Protein AF-A0A9D5UJA6-F1 (afdb_monomer_lite)

Sequence (102 aa):
MKSKAPVVIGVVFTIYVIFVAMTMMFYEPKLEDMDWEDRQSYNQQNLTHLNLGQNINDIRERFGAADFSEAKNSNGKPMHVLFYRTHKGKSDGKTTKDECTP

Foldseek 3Di:
DDDCVVVVVVVVVVVVVVVVVVCVVPDDDDLVNDDPVV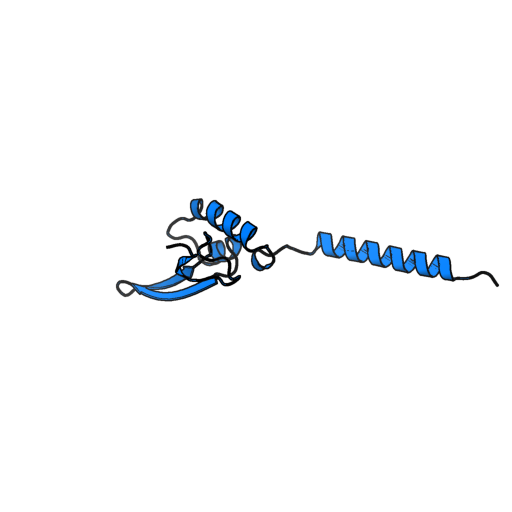LLCQCQVCVVVDDPPDDVVVVCVRNPAAPDWDFDQDPNDTDIDGWHFNADDDPPPDDDSVRTDD

Radius of gyration: 22.52 Å; chains: 1; bounding box: 59×28×63 Å

Secondary structure (DSSP, 8-state):
---SHHHHHHHHHHHHHHHHHHHHHH----GGGS-HHHHHHHHHHHGGG--TT--HHHHHHHH-S-SEEEEEEETTEEEEEEE-B-S-S-SSS---GGGB--

Structure (mmCIF, N/CA/C/O backbone):
data_AF-A0A9D5UJA6-F1
#
_entry.id   AF-A0A9D5UJA6-F1
#
loop_
_atom_site.group_PDB
_atom_site.id
_atom_site.type_symbol
_atom_site.label_atom_id
_atom_site.label_alt_id
_atom_site.label_comp_id
_atom_site.label_asym_id
_atom_site.label_entity_id
_atom_site.label_seq_id
_atom_site.pdbx_PDB_ins_code
_atom_site.Cartn_x
_atom_site.Cartn_y
_atom_site.Cartn_z
_atom_site.occupancy
_atom_site.B_iso_or_equiv
_atom_site.auth_seq_id
_atom_site.auth_comp_id
_atom_site.auth_asym_id
_atom_site.auth_atom_id
_atom_site.pdbx_PDB_model_num
ATOM 1 N N . MET A 1 1 ? 39.888 -4.041 -41.776 1.00 57.50 1 MET A N 1
ATOM 2 C CA . MET A 1 1 ? 38.948 -4.924 -41.043 1.00 57.50 1 MET A CA 1
ATOM 3 C C . MET A 1 1 ? 37.700 -4.113 -40.708 1.00 57.50 1 MET A C 1
ATOM 5 O O . MET A 1 1 ? 37.847 -3.064 -40.099 1.00 57.50 1 MET A O 1
ATOM 9 N N . LYS A 1 2 ? 36.497 -4.511 -41.154 1.00 72.75 2 LYS A N 1
ATOM 10 C CA . LYS A 1 2 ? 35.253 -3.799 -40.792 1.00 72.75 2 LYS A CA 1
ATOM 11 C C . LYS A 1 2 ? 34.905 -4.123 -39.333 1.00 72.75 2 LYS A C 1
ATOM 13 O O . LYS A 1 2 ? 34.818 -5.298 -38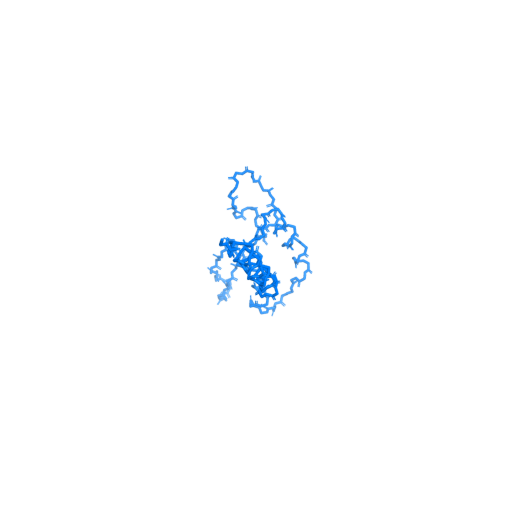.985 1.00 72.75 2 LYS A O 1
ATOM 18 N N . SER A 1 3 ? 34.757 -3.104 -38.485 1.00 77.94 3 SER A N 1
ATOM 19 C CA . SER A 1 3 ? 34.424 -3.297 -37.069 1.00 77.94 3 SER A CA 1
ATOM 20 C C . SER A 1 3 ? 33.002 -3.839 -36.923 1.00 77.94 3 SER A C 1
ATOM 22 O O . SER A 1 3 ? 32.065 -3.287 -37.494 1.00 77.94 3 SER A O 1
ATOM 24 N N . LYS A 1 4 ? 32.837 -4.913 -36.144 1.00 89.00 4 LYS A N 1
ATOM 25 C CA . LYS A 1 4 ? 31.523 -5.492 -35.811 1.00 89.00 4 LYS A CA 1
ATOM 26 C C . LYS A 1 4 ? 30.822 -4.745 -34.666 1.00 89.00 4 LYS A C 1
ATOM 28 O O . LYS A 1 4 ? 29.665 -5.031 -34.380 1.00 89.00 4 LYS A O 1
ATOM 33 N N . ALA A 1 5 ? 31.501 -3.784 -34.033 1.00 88.06 5 ALA A N 1
ATOM 34 C CA . ALA A 1 5 ? 30.999 -3.056 -32.868 1.00 88.06 5 ALA A CA 1
ATOM 35 C C . ALA A 1 5 ? 29.626 -2.379 -33.076 1.00 88.06 5 ALA A C 1
ATOM 37 O O . ALA A 1 5 ? 28.785 -2.528 -32.195 1.00 88.06 5 ALA A O 1
ATOM 38 N N . PRO A 1 6 ? 29.324 -1.722 -34.219 1.00 92.25 6 PRO A N 1
ATOM 39 C CA . PRO A 1 6 ? 28.022 -1.075 -34.411 1.00 92.25 6 PRO A CA 1
ATOM 40 C C . PRO A 1 6 ? 26.861 -2.075 -34.416 1.00 92.25 6 PRO A C 1
ATOM 42 O O . PRO A 1 6 ? 25.804 -1.809 -33.854 1.00 92.25 6 PRO A O 1
ATOM 45 N N . VAL A 1 7 ? 27.079 -3.252 -35.013 1.00 92.50 7 VAL A N 1
ATOM 46 C CA . VAL A 1 7 ? 26.078 -4.327 -35.068 1.00 92.50 7 VAL A CA 1
ATOM 47 C C . VAL A 1 7 ? 25.823 -4.879 -33.670 1.00 92.50 7 VAL A C 1
ATOM 49 O O . VAL A 1 7 ? 24.674 -5.049 -33.278 1.00 92.50 7 VAL A O 1
ATOM 52 N N . VAL A 1 8 ? 26.886 -5.108 -32.895 1.00 93.06 8 VAL A N 1
ATOM 53 C CA . VAL A 1 8 ? 26.770 -5.599 -31.515 1.00 93.06 8 VAL A CA 1
ATOM 54 C C . VAL A 1 8 ? 26.008 -4.600 -30.640 1.00 93.06 8 VAL A C 1
ATOM 56 O O . VAL A 1 8 ? 25.089 -5.000 -29.932 1.00 93.06 8 VAL A O 1
ATOM 59 N N . ILE A 1 9 ? 26.325 -3.305 -30.736 1.00 95.38 9 ILE A N 1
ATOM 60 C CA . ILE A 1 9 ? 25.623 -2.249 -29.990 1.00 95.38 9 ILE A CA 1
ATOM 61 C C . ILE A 1 9 ? 24.136 -2.211 -30.371 1.00 95.38 9 ILE A C 1
ATOM 63 O O . ILE A 1 9 ? 23.281 -2.179 -29.488 1.00 95.38 9 ILE A O 1
ATOM 67 N N . GLY A 1 10 ? 23.819 -2.279 -31.669 1.00 95.94 10 GLY A N 1
ATOM 68 C CA . GLY A 1 10 ? 22.433 -2.284 -32.146 1.00 95.94 10 GLY A CA 1
ATOM 69 C C . GLY A 1 10 ? 21.624 -3.481 -31.635 1.00 95.94 10 GLY A C 1
ATOM 70 O O . GLY A 1 10 ? 20.477 -3.318 -31.217 1.00 95.94 10 GLY A O 1
ATOM 71 N N . VAL A 1 11 ? 22.228 -4.673 -31.597 1.00 97.06 11 VAL A N 1
ATOM 72 C CA . VAL A 1 11 ? 21.583 -5.880 -31.055 1.00 97.06 11 VAL A CA 1
ATOM 73 C C . VAL A 1 11 ? 21.331 -5.744 -29.554 1.00 97.06 11 VAL A C 1
ATOM 75 O O . VAL A 1 11 ? 20.215 -6.000 -29.108 1.00 97.06 11 VAL A O 1
ATOM 78 N N . VAL A 1 12 ? 22.320 -5.292 -28.778 1.00 97.38 12 VAL A N 1
ATOM 79 C CA . VAL A 1 12 ? 22.166 -5.101 -27.323 1.00 97.38 12 VAL A CA 1
ATOM 80 C C . VAL A 1 12 ? 21.073 -4.079 -27.011 1.00 97.38 12 VAL A C 1
ATOM 82 O O . VAL A 1 12 ? 20.232 -4.329 -26.150 1.00 97.38 12 VAL A O 1
ATOM 85 N N . PHE A 1 13 ? 21.035 -2.964 -27.744 1.00 97.88 13 PHE A N 1
ATOM 86 C CA . PHE A 1 13 ? 19.987 -1.958 -27.583 1.00 97.88 13 PHE A CA 1
ATOM 87 C C . PHE A 1 13 ? 18.600 -2.530 -27.898 1.00 97.88 13 PHE A C 1
ATOM 89 O O . PHE A 1 13 ? 17.661 -2.331 -27.132 1.00 97.88 13 PHE A O 1
ATOM 96 N N . THR A 1 14 ? 18.480 -3.303 -28.981 1.00 97.69 14 THR A N 1
ATOM 97 C CA . THR A 1 14 ? 17.210 -3.941 -29.360 1.00 97.69 14 THR A CA 1
ATOM 98 C C . THR A 1 14 ? 16.732 -4.917 -28.282 1.00 97.69 14 THR A C 1
ATOM 100 O O . THR A 1 14 ? 15.562 -4.891 -27.908 1.00 97.69 14 THR A O 1
ATOM 103 N N . ILE A 1 15 ? 17.634 -5.736 -27.727 1.00 98.06 15 ILE A N 1
ATOM 104 C CA . ILE A 1 15 ? 17.318 -6.654 -26.622 1.00 98.06 15 ILE A CA 1
ATOM 105 C C . ILE A 1 15 ? 16.862 -5.877 -25.379 1.00 98.06 15 ILE A C 1
ATOM 107 O O . ILE A 1 15 ? 15.873 -6.260 -24.756 1.00 98.06 15 ILE A O 1
ATOM 111 N N . TYR A 1 16 ? 17.533 -4.773 -25.039 1.00 97.38 16 TYR A N 1
ATOM 112 C CA . TYR A 1 16 ? 17.150 -3.933 -23.903 1.00 97.38 16 TYR A CA 1
ATOM 113 C C . TYR A 1 16 ? 15.751 -3.324 -24.078 1.00 97.38 16 TYR A C 1
ATOM 115 O O . TYR A 1 16 ? 14.944 -3.380 -23.155 1.00 97.38 16 TYR A O 1
ATOM 123 N N . VAL A 1 17 ? 15.423 -2.813 -25.270 1.00 98.00 17 VAL A N 1
ATOM 124 C CA . VAL A 1 17 ? 14.085 -2.267 -25.557 1.00 98.00 17 VAL A CA 1
ATOM 125 C C . VAL A 1 17 ? 13.004 -3.345 -25.433 1.00 98.00 17 VAL A C 1
ATOM 127 O O . VAL A 1 17 ? 11.968 -3.092 -24.820 1.00 98.00 17 VAL A O 1
ATOM 130 N N . ILE A 1 18 ? 13.247 -4.555 -25.953 1.00 97.62 18 ILE A N 1
ATOM 131 C CA . ILE A 1 18 ? 12.315 -5.687 -25.807 1.00 97.62 18 ILE A CA 1
ATOM 132 C C . ILE A 1 18 ? 12.133 -6.050 -24.330 1.00 97.62 18 ILE A C 1
ATOM 134 O O . ILE A 1 18 ? 11.005 -6.270 -23.895 1.00 97.62 18 ILE A O 1
ATOM 138 N N . PHE A 1 19 ? 13.217 -6.083 -23.552 1.00 96.50 19 PHE A N 1
ATOM 139 C CA . PHE A 1 19 ? 13.156 -6.354 -22.118 1.00 96.50 19 PHE A CA 1
ATOM 140 C C . PHE A 1 19 ? 12.319 -5.306 -21.374 1.00 96.50 19 PHE A C 1
ATOM 142 O O . PHE A 1 19 ? 11.422 -5.675 -20.623 1.00 96.50 19 PHE A O 1
ATOM 149 N N . VAL A 1 20 ? 12.542 -4.012 -21.628 1.00 96.00 20 VAL A N 1
ATOM 150 C CA . VAL A 1 20 ? 11.759 -2.932 -21.005 1.00 96.00 20 VAL A CA 1
ATOM 151 C C . VAL A 1 20 ? 10.281 -3.033 -21.393 1.00 96.00 20 VAL A C 1
ATOM 153 O O . VAL A 1 20 ? 9.418 -2.990 -20.517 1.00 96.00 20 VAL A O 1
ATOM 156 N N . ALA A 1 21 ? 9.976 -3.246 -22.676 1.00 95.69 21 ALA A N 1
ATOM 157 C CA . ALA A 1 21 ? 8.599 -3.424 -23.140 1.00 95.69 21 ALA A CA 1
ATOM 158 C C . ALA A 1 21 ? 7.921 -4.628 -22.466 1.00 95.69 21 ALA A C 1
ATOM 160 O O . ALA A 1 21 ? 6.782 -4.526 -22.018 1.00 95.69 21 ALA A O 1
ATOM 161 N N . MET A 1 22 ? 8.646 -5.741 -22.324 1.00 95.44 22 MET A N 1
ATOM 162 C CA . MET A 1 22 ? 8.182 -6.918 -21.595 1.00 95.44 22 MET A CA 1
ATOM 163 C C . MET A 1 22 ? 7.904 -6.573 -20.126 1.00 95.44 22 MET A C 1
ATOM 165 O O . MET A 1 22 ? 6.811 -6.842 -19.641 1.00 95.44 22 MET A O 1
ATOM 169 N N . THR A 1 23 ? 8.824 -5.903 -19.426 1.00 92.69 23 THR A N 1
ATOM 170 C CA . THR A 1 23 ? 8.584 -5.507 -18.027 1.00 92.69 23 THR A CA 1
ATOM 171 C C . THR A 1 23 ? 7.375 -4.589 -17.877 1.00 92.69 23 THR A C 1
ATOM 173 O O . THR A 1 23 ? 6.587 -4.793 -16.967 1.00 92.69 23 THR A O 1
ATOM 176 N N . MET A 1 24 ? 7.163 -3.640 -18.793 1.00 89.31 24 MET A N 1
ATOM 177 C CA . MET A 1 24 ? 5.999 -2.750 -18.745 1.00 89.31 24 MET A CA 1
ATOM 178 C C . MET A 1 24 ? 4.678 -3.483 -19.010 1.00 89.31 24 MET A C 1
ATOM 180 O O . MET A 1 24 ? 3.651 -3.075 -18.482 1.00 89.31 24 MET A O 1
ATOM 184 N N . MET A 1 25 ? 4.689 -4.550 -19.816 1.00 90.56 25 MET A N 1
ATOM 185 C CA . MET A 1 25 ? 3.491 -5.354 -20.092 1.00 90.56 25 MET A CA 1
ATOM 186 C C . MET A 1 25 ? 3.159 -6.358 -18.981 1.00 90.56 25 MET A C 1
ATOM 188 O O . MET A 1 25 ? 1.991 -6.698 -18.822 1.00 90.56 25 MET A O 1
ATOM 192 N N . PHE A 1 26 ? 4.161 -6.851 -18.244 1.00 89.44 26 PHE A N 1
ATOM 193 C CA . PHE A 1 26 ? 3.987 -7.933 -17.262 1.00 89.44 26 PHE A CA 1
ATOM 194 C C . PHE A 1 26 ? 4.135 -7.504 -15.795 1.00 89.44 26 PHE A C 1
ATOM 196 O O . PHE A 1 26 ? 3.882 -8.316 -14.907 1.00 89.44 26 PHE A O 1
ATOM 203 N N . TYR A 1 27 ? 4.563 -6.273 -15.510 1.00 86.38 27 TYR A N 1
ATOM 204 C CA . TYR A 1 27 ? 4.675 -5.781 -14.139 1.00 86.38 27 TYR A CA 1
ATOM 205 C C . TYR A 1 27 ? 3.353 -5.161 -13.674 1.00 86.38 27 TYR A C 1
ATOM 207 O O . TYR A 1 27 ? 2.946 -4.105 -14.155 1.00 86.38 27 TYR A O 1
ATOM 215 N N . GLU A 1 28 ? 2.702 -5.810 -12.712 1.00 80.75 28 GLU A N 1
ATOM 216 C CA . GLU A 1 28 ? 1.555 -5.255 -11.995 1.00 80.75 28 GLU A CA 1
ATOM 217 C C . GLU A 1 28 ? 2.062 -4.460 -10.778 1.00 80.75 28 GLU A C 1
ATOM 219 O O . GLU A 1 28 ? 2.655 -5.059 -9.872 1.00 80.75 28 GLU A O 1
ATOM 224 N N . PRO A 1 29 ? 1.881 -3.124 -10.735 1.00 78.62 29 PRO A N 1
ATOM 225 C CA . PRO A 1 29 ? 2.316 -2.322 -9.598 1.00 78.62 29 PRO A CA 1
ATOM 226 C C . PRO A 1 29 ? 1.509 -2.704 -8.357 1.00 78.62 29 PRO A C 1
ATOM 228 O O . PRO A 1 29 ? 0.276 -2.706 -8.378 1.00 78.62 29 PRO A O 1
ATOM 231 N N . LYS A 1 30 ? 2.200 -3.018 -7.261 1.00 83.75 30 LYS A N 1
ATOM 232 C CA . LYS A 1 30 ? 1.550 -3.342 -5.988 1.00 83.75 30 LYS A CA 1
ATOM 233 C C . LYS A 1 30 ? 1.340 -2.075 -5.170 1.00 83.75 30 LYS A C 1
ATOM 235 O O . LYS A 1 30 ? 2.168 -1.172 -5.185 1.00 83.75 30 LYS A O 1
ATOM 240 N N . LEU A 1 31 ? 0.282 -2.056 -4.360 1.00 83.81 31 LEU A N 1
ATOM 241 C CA . LEU A 1 31 ? 0.029 -0.979 -3.389 1.00 83.81 31 LEU A CA 1
ATOM 242 C C . LEU A 1 31 ? 1.174 -0.816 -2.375 1.00 83.81 31 LEU A C 1
ATOM 244 O O . LEU A 1 31 ? 1.381 0.259 -1.825 1.00 83.81 31 LEU A O 1
ATOM 248 N N . GLU A 1 32 ? 1.921 -1.890 -2.124 1.00 80.81 32 GLU A N 1
ATOM 249 C CA . GLU A 1 32 ? 3.105 -1.897 -1.259 1.00 80.81 32 GLU A CA 1
ATOM 250 C C . GLU A 1 32 ? 4.294 -1.140 -1.863 1.00 80.81 32 GLU A C 1
ATOM 252 O O . GLU A 1 32 ? 5.133 -0.655 -1.109 1.00 80.81 32 GLU A O 1
ATOM 257 N N . ASP A 1 33 ? 4.336 -1.010 -3.192 1.00 85.38 33 ASP A N 1
ATOM 258 C CA . ASP A 1 33 ? 5.398 -0.313 -3.923 1.00 85.38 33 ASP A CA 1
ATOM 259 C C . ASP A 1 33 ? 5.090 1.190 -4.098 1.00 85.38 33 ASP A C 1
ATOM 261 O O . ASP A 1 33 ? 5.927 1.943 -4.598 1.00 85.38 33 ASP A O 1
ATOM 265 N N . MET A 1 34 ? 3.890 1.641 -3.706 1.00 87.69 34 MET A N 1
ATOM 266 C CA . MET A 1 34 ? 3.498 3.052 -3.760 1.00 87.69 34 MET A CA 1
ATOM 267 C C . MET A 1 34 ? 4.214 3.875 -2.688 1.00 87.69 34 MET A C 1
ATOM 269 O O . MET A 1 34 ? 4.451 3.397 -1.575 1.00 87.69 34 MET A O 1
ATOM 273 N N . ASP A 1 35 ? 4.479 5.149 -2.990 1.00 88.62 35 ASP A N 1
ATOM 274 C CA . ASP A 1 35 ? 4.920 6.091 -1.964 1.00 88.62 35 ASP A CA 1
ATOM 275 C C . ASP A 1 35 ? 3.864 6.207 -0.853 1.00 88.62 35 ASP A C 1
ATOM 277 O O . ASP A 1 35 ? 2.656 6.059 -1.078 1.00 88.62 35 ASP A O 1
ATOM 281 N N . TRP A 1 36 ? 4.325 6.449 0.373 1.00 85.69 36 TRP A N 1
ATOM 282 C CA . TRP A 1 36 ? 3.468 6.463 1.555 1.00 85.69 36 TRP A CA 1
ATOM 283 C C . TRP A 1 36 ? 2.349 7.513 1.453 1.00 85.69 36 TRP A C 1
ATOM 285 O O . TRP A 1 36 ? 1.256 7.272 1.975 1.00 85.69 36 TRP A O 1
ATOM 295 N N . GLU A 1 37 ? 2.592 8.648 0.788 1.00 88.19 37 GLU A N 1
ATOM 296 C CA . GLU A 1 37 ? 1.601 9.718 0.628 1.00 88.19 37 GLU A CA 1
ATOM 297 C C . GLU A 1 37 ? 0.484 9.302 -0.341 1.00 88.19 37 GLU A C 1
ATOM 299 O O . GLU A 1 37 ? -0.706 9.432 -0.026 1.00 88.19 37 GLU A O 1
ATOM 304 N N . ASP A 1 38 ? 0.859 8.696 -1.468 1.00 90.88 38 ASP A N 1
ATOM 305 C CA . ASP A 1 38 ? -0.088 8.178 -2.455 1.00 90.88 38 ASP A CA 1
ATOM 306 C C . ASP A 1 38 ? -0.911 7.022 -1.880 1.00 90.88 38 ASP A C 1
ATOM 308 O O . ASP A 1 38 ? -2.139 6.997 -2.014 1.00 90.88 38 ASP A O 1
ATOM 312 N N . ARG A 1 39 ? -0.260 6.084 -1.177 1.00 90.62 39 ARG A N 1
ATOM 313 C CA . ARG A 1 39 ? -0.932 4.952 -0.520 1.00 90.62 39 ARG A CA 1
ATOM 314 C C . ARG A 1 39 ? -1.935 5.432 0.530 1.00 90.62 39 ARG A C 1
ATOM 316 O O . ARG A 1 39 ? -3.038 4.894 0.625 1.00 90.62 39 ARG A O 1
ATOM 323 N N . GLN A 1 40 ? -1.584 6.460 1.300 1.00 90.94 40 GLN A N 1
ATOM 324 C CA . GLN A 1 40 ? -2.475 7.054 2.295 1.00 90.94 40 GLN A CA 1
ATOM 325 C C . GLN A 1 40 ? -3.729 7.654 1.645 1.00 90.94 40 GLN A C 1
ATOM 327 O O . GLN A 1 40 ? -4.846 7.363 2.081 1.00 90.94 40 GLN A O 1
ATOM 332 N N . SER A 1 41 ? -3.551 8.455 0.590 1.00 91.62 41 SER A N 1
ATOM 333 C CA . SER A 1 41 ? -4.659 9.042 -0.174 1.00 91.62 41 SER A CA 1
ATOM 334 C C . SER A 1 41 ? -5.548 7.957 -0.792 1.00 91.62 41 SER A C 1
ATOM 336 O O . SER A 1 41 ? -6.776 8.005 -0.677 1.00 91.62 41 SER A O 1
ATOM 338 N N . TYR A 1 42 ? -4.934 6.919 -1.368 1.00 93.06 42 TYR A N 1
ATOM 339 C CA . TYR A 1 42 ? -5.635 5.772 -1.937 1.00 93.06 42 TYR A CA 1
ATOM 340 C C . TYR A 1 42 ? -6.492 5.035 -0.894 1.00 93.06 42 TYR A C 1
ATOM 342 O O . TYR A 1 42 ? -7.675 4.769 -1.135 1.00 93.06 42 TYR A O 1
ATOM 350 N N . ASN A 1 43 ? -5.935 4.750 0.286 1.00 92.62 43 ASN A N 1
ATOM 351 C CA . ASN A 1 43 ? -6.664 4.108 1.383 1.00 92.62 43 ASN A CA 1
ATOM 352 C C . ASN A 1 43 ? -7.837 4.972 1.864 1.00 92.62 43 ASN A C 1
ATOM 354 O O . ASN A 1 43 ? -8.937 4.459 2.086 1.00 92.62 43 ASN A O 1
ATOM 358 N N . GLN A 1 44 ? -7.626 6.286 1.989 1.00 91.75 44 GLN A N 1
ATOM 359 C CA . GLN A 1 44 ? -8.657 7.231 2.417 1.00 91.75 44 GLN A CA 1
ATOM 360 C C . GLN A 1 44 ? -9.844 7.281 1.447 1.00 91.75 44 GLN A C 1
ATOM 362 O O . GLN A 1 44 ? -10.993 7.339 1.883 1.00 91.75 44 GLN A O 1
ATOM 367 N N . GLN A 1 45 ? -9.590 7.216 0.141 1.00 92.12 45 GLN A N 1
ATOM 368 C CA . GLN A 1 45 ? -10.652 7.170 -0.867 1.00 92.12 45 GLN A CA 1
ATOM 369 C C . GLN A 1 45 ? -11.410 5.834 -0.819 1.00 92.12 45 GLN A C 1
ATOM 371 O O . GLN A 1 45 ? -12.645 5.813 -0.795 1.00 92.12 45 GLN A O 1
ATOM 376 N N . ASN A 1 46 ? -10.682 4.716 -0.728 1.00 91.75 46 ASN A N 1
ATOM 377 C CA . ASN A 1 46 ? -11.271 3.375 -0.760 1.00 91.75 46 ASN A CA 1
ATOM 378 C C . ASN A 1 46 ? -12.063 2.999 0.497 1.00 91.75 46 ASN A C 1
ATOM 380 O O . ASN A 1 46 ? -12.941 2.139 0.422 1.00 91.75 46 ASN A O 1
ATOM 384 N N . LEU A 1 47 ? -11.808 3.655 1.631 1.00 89.94 47 LEU A N 1
ATOM 385 C CA . LEU A 1 47 ? -12.590 3.515 2.865 1.00 89.94 47 LEU A CA 1
ATOM 386 C C . LEU A 1 47 ? -14.099 3.658 2.633 1.00 89.94 47 LEU A C 1
ATOM 388 O O . LEU A 1 47 ? -14.887 2.933 3.235 1.00 89.94 47 LEU A O 1
ATOM 392 N N . THR A 1 48 ? -14.503 4.551 1.726 1.00 88.38 48 THR A N 1
ATOM 393 C CA . THR A 1 48 ? -15.918 4.796 1.397 1.00 88.38 48 THR A CA 1
ATOM 394 C C . THR A 1 48 ? -16.605 3.612 0.706 1.00 88.38 48 THR A C 1
ATOM 396 O O . THR A 1 48 ? -17.831 3.569 0.630 1.00 88.38 48 THR A O 1
ATOM 399 N N . HIS A 1 49 ? -15.835 2.636 0.221 1.00 89.56 49 HIS A N 1
ATOM 400 C CA . HIS A 1 49 ? -16.329 1.443 -0.469 1.00 89.56 49 HIS A CA 1
ATOM 401 C C . HIS A 1 49 ? -16.400 0.202 0.435 1.00 89.56 49 HIS A C 1
ATOM 403 O O . HIS A 1 49 ? -16.785 -0.880 -0.028 1.00 89.56 49 HIS A O 1
ATOM 409 N N . LEU A 1 50 ? -16.032 0.341 1.712 1.00 90.94 50 LEU A N 1
ATOM 410 C CA . LEU A 1 50 ? -16.124 -0.732 2.693 1.00 90.94 50 LEU A CA 1
ATOM 411 C C . LEU A 1 50 ? -17.573 -0.956 3.124 1.00 90.94 50 LEU A C 1
ATOM 413 O O . LEU A 1 50 ? -18.289 -0.026 3.486 1.00 90.94 50 LEU A O 1
ATOM 417 N N . ASN A 1 51 ? -17.981 -2.220 3.131 1.00 90.31 51 ASN A N 1
ATOM 418 C CA . ASN A 1 51 ? -19.293 -2.660 3.577 1.00 90.31 51 ASN A CA 1
ATOM 419 C C . ASN A 1 51 ? -19.151 -3.810 4.574 1.00 90.31 51 ASN A C 1
ATOM 421 O O . ASN A 1 51 ? -18.277 -4.672 4.458 1.00 90.31 51 ASN A O 1
ATOM 425 N N . LEU A 1 52 ? -20.050 -3.849 5.555 1.00 88.88 52 LEU A N 1
ATOM 426 C CA . LEU A 1 52 ? -20.093 -4.942 6.521 1.00 88.88 52 LEU A CA 1
ATOM 427 C C . LEU A 1 52 ? -20.405 -6.270 5.818 1.00 88.88 52 LEU A C 1
ATOM 429 O O . LEU A 1 52 ? -21.270 -6.340 4.949 1.00 88.88 52 LEU A O 1
ATOM 433 N N . GLY A 1 53 ? -19.711 -7.333 6.230 1.00 89.00 53 GLY A N 1
ATOM 434 C CA . GLY A 1 53 ? -19.892 -8.677 5.676 1.00 89.00 53 GLY A CA 1
ATOM 435 C C . GLY A 1 53 ? -19.117 -8.961 4.385 1.00 89.00 53 GLY A C 1
ATOM 436 O O . GLY A 1 53 ? -19.251 -10.060 3.853 1.00 89.00 53 GLY A O 1
ATOM 437 N N . GLN A 1 54 ? -18.297 -8.022 3.895 1.00 90.88 54 GLN A N 1
ATOM 438 C CA . GLN A 1 54 ? -17.372 -8.278 2.786 1.00 90.88 54 GLN A CA 1
ATOM 439 C C . GLN A 1 54 ? -16.367 -9.385 3.123 1.00 90.88 54 GLN A C 1
ATOM 441 O O . GLN A 1 54 ? -15.971 -9.570 4.279 1.00 90.88 54 GLN A O 1
ATOM 446 N N . ASN A 1 55 ? -15.934 -10.117 2.094 1.00 91.62 55 ASN A N 1
ATOM 447 C CA . ASN A 1 55 ? -14.886 -11.109 2.255 1.00 91.62 55 ASN A CA 1
ATOM 448 C C . ASN A 1 55 ? -13.555 -10.400 2.539 1.00 91.62 55 ASN A C 1
ATOM 450 O O . ASN A 1 55 ? -13.183 -9.445 1.861 1.00 91.62 55 ASN A O 1
ATOM 454 N N . ILE A 1 56 ? -12.812 -10.887 3.532 1.00 89.69 56 ILE A N 1
ATOM 455 C CA . ILE A 1 56 ? -11.510 -10.325 3.902 1.00 89.69 56 ILE A CA 1
ATOM 456 C C . ILE A 1 56 ? -10.488 -10.381 2.754 1.00 89.69 56 ILE A C 1
ATOM 458 O O . ILE A 1 56 ? -9.569 -9.568 2.719 1.00 89.69 56 ILE A O 1
ATOM 462 N N . ASN A 1 57 ? -10.634 -11.318 1.815 1.00 91.62 57 ASN A N 1
ATOM 463 C CA 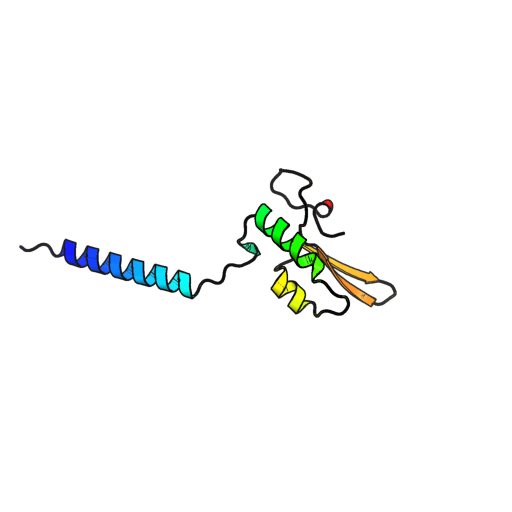. ASN A 1 57 ? -9.762 -11.406 0.646 1.00 91.62 57 ASN A CA 1
ATOM 464 C C . ASN A 1 57 ? -9.996 -10.236 -0.314 1.00 91.62 57 ASN A C 1
ATOM 466 O O . ASN A 1 57 ? -9.019 -9.635 -0.745 1.00 91.62 57 ASN A O 1
ATOM 470 N N . ASP A 1 58 ? -11.250 -9.835 -0.536 1.00 92.00 58 ASP A N 1
ATOM 471 C CA . ASP A 1 58 ? -11.590 -8.667 -1.362 1.00 92.00 58 ASP A CA 1
ATOM 472 C C . ASP A 1 58 ? -11.016 -7.379 -0.749 1.00 92.00 58 ASP A C 1
ATOM 474 O O . ASP A 1 58 ? -10.565 -6.476 -1.454 1.00 92.00 58 ASP A O 1
ATOM 478 N N . ILE A 1 59 ? -10.990 -7.301 0.589 1.00 91.81 59 ILE A N 1
ATOM 479 C CA . ILE A 1 59 ? -10.353 -6.190 1.308 1.00 91.81 59 ILE A CA 1
ATOM 480 C C . ILE A 1 59 ? -8.841 -6.191 1.076 1.00 91.81 59 ILE A C 1
ATOM 482 O O . ILE A 1 59 ? -8.270 -5.145 0.782 1.00 91.81 59 ILE A O 1
ATOM 486 N N . ARG A 1 60 ? -8.183 -7.350 1.175 1.00 90.81 60 ARG A N 1
ATOM 487 C CA . ARG A 1 60 ? -6.733 -7.466 0.947 1.00 90.81 60 ARG A CA 1
ATOM 488 C C . ARG A 1 60 ? -6.337 -7.201 -0.498 1.00 90.81 60 ARG A C 1
ATOM 490 O O . ARG A 1 60 ? -5.276 -6.638 -0.726 1.00 90.81 60 ARG A O 1
ATOM 497 N N . GLU A 1 61 ? -7.170 -7.579 -1.457 1.00 90.38 61 GLU A N 1
ATOM 498 C CA . GLU A 1 61 ? -6.939 -7.273 -2.867 1.00 90.38 61 GLU A CA 1
ATOM 499 C C . GLU A 1 61 ? -7.056 -5.766 -3.127 1.00 90.38 61 GLU A C 1
ATOM 501 O O . GLU A 1 61 ? -6.224 -5.189 -3.821 1.00 90.38 61 GLU A O 1
ATOM 506 N N . ARG A 1 62 ? -8.037 -5.104 -2.498 1.00 91.19 62 ARG A N 1
ATOM 507 C CA . ARG A 1 62 ? -8.248 -3.660 -2.649 1.00 91.19 62 ARG A CA 1
ATOM 508 C C . ARG A 1 62 ? -7.230 -2.805 -1.904 1.00 91.19 62 ARG A C 1
ATOM 510 O O . ARG A 1 62 ? -6.842 -1.779 -2.433 1.00 91.19 62 ARG A O 1
ATOM 517 N N . PHE A 1 63 ? -6.857 -3.159 -0.678 1.00 91.25 63 PHE A N 1
ATOM 518 C CA . PHE A 1 63 ? -6.016 -2.316 0.187 1.00 91.25 63 PHE A CA 1
ATOM 519 C C . PHE A 1 63 ? -4.576 -2.832 0.336 1.00 91.25 63 PHE A C 1
ATOM 521 O O . PHE A 1 63 ? -3.738 -2.162 0.936 1.00 91.25 63 PHE A O 1
ATOM 528 N N . GLY A 1 64 ? -4.270 -4.017 -0.195 1.00 90.44 64 GLY A N 1
ATOM 529 C CA . GLY A 1 64 ? -2.974 -4.668 -0.028 1.00 90.44 64 GLY A CA 1
ATOM 530 C C . GLY A 1 64 ? -2.759 -5.205 1.390 1.00 90.44 64 GLY A C 1
ATOM 531 O O . GLY A 1 64 ? -3.703 -5.416 2.169 1.00 90.44 64 GLY A O 1
ATOM 532 N N . ALA A 1 65 ? -1.489 -5.437 1.735 1.00 89.75 65 ALA A N 1
ATOM 533 C CA . ALA A 1 65 ? -1.108 -5.820 3.087 1.00 89.75 65 ALA A CA 1
ATOM 534 C C . ALA A 1 65 ? -1.362 -4.681 4.085 1.00 89.75 65 ALA A C 1
ATOM 536 O O . ALA A 1 65 ? -0.937 -3.539 3.892 1.00 89.75 65 ALA A O 1
ATOM 537 N N . ALA A 1 66 ? -2.039 -5.025 5.179 1.00 91.88 66 ALA A N 1
ATOM 538 C CA . ALA A 1 66 ? -2.295 -4.110 6.280 1.00 91.88 66 ALA A CA 1
ATOM 539 C C . ALA A 1 66 ? -0.991 -3.711 6.984 1.00 91.88 66 ALA A C 1
ATOM 541 O O . ALA A 1 66 ? -0.089 -4.534 7.145 1.00 91.88 66 ALA A O 1
ATOM 542 N N . ASP A 1 67 ? -0.923 -2.463 7.444 1.00 91.31 67 ASP A N 1
ATOM 543 C CA . ASP A 1 67 ? 0.213 -1.937 8.207 1.00 91.31 67 ASP A CA 1
ATOM 544 C C . ASP A 1 67 ? 0.307 -2.611 9.588 1.00 91.31 67 ASP A C 1
ATOM 546 O O . ASP A 1 67 ? 1.395 -2.912 10.079 1.00 91.31 67 ASP A O 1
ATOM 550 N N . PHE A 1 68 ? -0.850 -2.913 10.192 1.00 93.00 68 PHE A N 1
ATOM 551 C CA . PHE A 1 68 ? -0.952 -3.732 11.400 1.00 93.00 68 PHE A CA 1
ATOM 552 C C . PHE A 1 68 ? -2.150 -4.677 11.332 1.00 93.00 68 PHE A C 1
ATOM 554 O O . PHE A 1 68 ? -3.124 -4.442 10.616 1.00 93.00 68 PHE A O 1
ATOM 561 N N . SER A 1 69 ? -2.113 -5.728 12.147 1.00 93.12 69 SER A N 1
ATOM 562 C CA . SER A 1 69 ? -3.230 -6.655 12.287 1.00 93.12 69 SER A CA 1
ATOM 563 C C . SER A 1 69 ? -3.364 -7.190 13.707 1.00 93.12 69 SER A C 1
ATOM 565 O O . SER A 1 69 ? -2.358 -7.430 14.377 1.00 93.12 69 SER A O 1
ATOM 567 N N . GLU A 1 70 ? -4.594 -7.434 14.147 1.00 92.06 70 GLU A N 1
ATOM 568 C CA . GLU A 1 70 ? -4.893 -8.004 15.461 1.00 92.06 70 GLU A CA 1
ATOM 569 C C . GLU A 1 70 ? -5.920 -9.130 15.366 1.00 92.06 70 GLU A C 1
ATOM 571 O O . GLU A 1 70 ? -6.930 -9.022 14.673 1.00 92.06 70 GLU A O 1
ATOM 576 N N . ALA A 1 71 ? -5.700 -10.196 16.132 1.00 92.31 71 ALA A N 1
ATOM 577 C CA . ALA A 1 71 ? -6.726 -11.188 16.412 1.00 92.31 71 ALA A CA 1
ATOM 578 C C . ALA A 1 71 ? -7.444 -10.791 17.706 1.00 92.31 71 ALA A C 1
ATOM 580 O O . ALA A 1 71 ? -6.836 -10.742 18.776 1.00 92.31 71 ALA A O 1
ATOM 581 N N . LYS A 1 72 ? -8.741 -10.509 17.615 1.00 89.50 72 LYS A N 1
ATOM 582 C CA . LYS A 1 72 ? -9.579 -10.105 18.745 1.00 89.50 72 LYS A CA 1
ATOM 583 C C . LYS A 1 72 ? -10.728 -11.087 18.912 1.00 89.50 72 LYS A C 1
ATOM 585 O O . LYS A 1 72 ? -11.203 -11.675 17.948 1.00 89.50 72 LYS A O 1
ATOM 590 N N . ASN A 1 73 ? -11.193 -11.264 20.141 1.00 88.69 73 ASN A N 1
ATOM 591 C CA . ASN A 1 73 ? -12.431 -11.978 20.419 1.00 88.69 73 ASN A CA 1
ATOM 592 C C . ASN A 1 73 ? -13.440 -10.970 20.975 1.00 88.69 73 ASN A C 1
ATOM 594 O O . ASN A 1 73 ? -13.190 -10.358 22.012 1.00 88.69 73 ASN A O 1
ATOM 598 N N . SER A 1 74 ? -14.534 -10.743 20.252 1.00 84.69 74 SER A N 1
ATOM 599 C CA . SER A 1 74 ? -15.586 -9.804 20.648 1.00 84.69 74 SER A CA 1
ATOM 600 C C . SER A 1 74 ? -16.887 -10.569 20.822 1.00 84.69 74 SER A C 1
ATOM 602 O O . SER A 1 74 ? -17.367 -11.200 19.881 1.00 84.69 74 SER A O 1
ATOM 604 N N . ASN A 1 75 ? -17.450 -10.550 22.032 1.00 86.31 75 ASN A N 1
ATOM 605 C CA . ASN A 1 75 ? -18.687 -11.262 22.375 1.00 86.31 75 ASN A CA 1
ATOM 606 C C . ASN A 1 75 ? -18.673 -12.750 21.960 1.00 86.31 75 ASN A C 1
ATOM 608 O O . ASN A 1 75 ? -19.657 -13.268 21.434 1.00 86.31 75 ASN A O 1
ATOM 612 N N . GLY A 1 76 ? -17.534 -13.427 22.148 1.00 87.69 76 GLY A N 1
ATOM 613 C CA . GLY A 1 76 ? -17.357 -14.842 21.803 1.00 87.69 76 GLY A CA 1
ATOM 614 C C . GLY A 1 76 ? -17.117 -15.120 20.316 1.00 87.69 76 GLY A C 1
ATOM 615 O O . GLY A 1 76 ? -16.976 -16.283 19.939 1.00 87.69 76 GLY A O 1
ATOM 616 N N . LYS A 1 77 ? -17.050 -14.088 19.466 1.00 86.81 77 LYS A N 1
ATOM 617 C CA . LYS A 1 77 ? -16.725 -14.219 18.044 1.00 86.81 77 LYS A CA 1
ATOM 618 C C . LYS A 1 77 ? -15.261 -13.840 17.798 1.00 86.81 77 LYS A C 1
ATOM 620 O O . LYS A 1 77 ? -14.891 -12.686 18.041 1.00 86.81 77 LYS A O 1
ATOM 625 N N . PRO A 1 78 ? -14.421 -14.768 17.302 1.00 87.50 78 PRO A N 1
ATOM 626 C CA . PRO A 1 78 ? -13.083 -14.421 16.852 1.00 87.50 78 PRO A CA 1
ATOM 627 C C . PRO A 1 78 ? -13.174 -13.544 15.599 1.00 87.50 78 PRO A C 1
ATOM 629 O O . PRO A 1 78 ? -13.932 -13.832 14.673 1.00 87.50 78 PRO A O 1
ATOM 632 N N . MET A 1 79 ? -12.399 -12.468 15.576 1.00 89.25 79 MET A N 1
ATOM 633 C CA . MET A 1 79 ? -12.325 -11.502 14.487 1.00 89.25 79 MET A CA 1
ATOM 634 C C . MET A 1 79 ? -10.869 -11.114 14.240 1.00 89.25 79 MET A C 1
ATOM 636 O O . MET A 1 79 ? -10.071 -11.001 15.169 1.00 89.25 79 MET A O 1
ATOM 640 N N . HIS A 1 80 ? -10.534 -10.905 12.972 1.00 89.81 80 HIS A N 1
ATOM 641 C CA . HIS A 1 80 ? -9.238 -10.395 12.551 1.00 89.81 80 HIS A CA 1
ATOM 642 C C . HIS A 1 80 ? -9.428 -8.934 12.141 1.00 89.81 80 HIS A C 1
ATOM 644 O O . HIS A 1 80 ? -10.171 -8.650 11.205 1.00 89.81 80 HIS A O 1
ATOM 650 N N . VAL A 1 81 ? -8.795 -8.019 12.868 1.00 91.56 81 VAL A N 1
ATOM 651 C CA . VAL A 1 81 ? -8.833 -6.577 12.610 1.00 91.56 81 VAL A CA 1
ATOM 652 C C . VAL A 1 81 ? -7.602 -6.195 11.804 1.00 91.56 81 VAL A C 1
ATOM 654 O O . VAL A 1 81 ? -6.486 -6.544 12.188 1.00 91.56 81 VAL A O 1
ATOM 657 N N . LEU A 1 82 ? -7.811 -5.507 10.688 1.00 92.44 82 LEU A N 1
ATOM 658 C CA . LEU A 1 82 ? -6.757 -5.008 9.809 1.00 92.44 82 LEU A CA 1
ATOM 659 C C . LEU A 1 82 ? -6.706 -3.486 9.931 1.00 92.44 82 LEU A C 1
ATOM 661 O O . LEU A 1 82 ? -7.750 -2.839 9.895 1.00 92.44 82 LEU A O 1
ATOM 665 N N . PHE A 1 83 ? -5.506 -2.933 10.068 1.00 93.00 83 PHE A N 1
ATOM 666 C CA . PHE A 1 83 ? -5.280 -1.498 10.203 1.00 93.00 83 PHE A CA 1
ATOM 667 C C . PHE A 1 83 ? -4.495 -0.998 8.996 1.00 93.00 83 PHE A C 1
ATOM 669 O O . PHE A 1 83 ? -3.404 -1.498 8.712 1.00 93.00 83 PHE A O 1
ATOM 676 N N . TYR A 1 84 ? -5.048 -0.002 8.311 1.00 92.38 84 TYR A N 1
ATOM 677 C CA . TYR A 1 84 ? -4.436 0.623 7.141 1.00 92.38 84 TYR A CA 1
ATOM 678 C C . TYR A 1 84 ? -4.123 2.088 7.435 1.00 92.38 84 TYR A C 1
ATOM 680 O O . TYR A 1 84 ? -4.959 2.790 8.016 1.00 92.38 84 TYR A O 1
ATOM 688 N N . ARG A 1 85 ? -2.944 2.569 7.025 1.00 91.38 85 ARG A N 1
ATOM 689 C CA . ARG A 1 85 ? -2.571 3.989 7.145 1.00 91.38 85 ARG A CA 1
ATOM 690 C C . ARG A 1 85 ? -3.533 4.867 6.343 1.00 91.38 85 ARG A C 1
ATOM 692 O O . ARG A 1 85 ? -3.761 4.606 5.162 1.00 91.38 85 ARG A O 1
ATOM 699 N N . THR A 1 86 ? -4.068 5.914 6.967 1.00 91.00 86 THR A N 1
ATOM 700 C CA . THR A 1 86 ? -5.053 6.822 6.331 1.00 91.00 86 THR A CA 1
ATOM 701 C C . THR A 1 86 ? -4.791 8.293 6.569 1.00 91.00 86 THR A C 1
ATOM 703 O O . THR A 1 86 ? -5.383 9.138 5.901 1.00 91.00 86 THR A O 1
ATOM 706 N N . HIS A 1 87 ? -3.889 8.618 7.485 1.00 89.25 87 HIS A N 1
ATOM 707 C CA . HIS A 1 87 ? -3.507 9.989 7.755 1.00 89.25 87 HIS A CA 1
ATOM 708 C C . HIS A 1 87 ? -2.070 10.055 8.270 1.00 89.25 87 HIS A C 1
ATOM 710 O O . HIS A 1 87 ? -1.458 9.047 8.623 1.00 89.25 87 HIS A O 1
ATOM 716 N N . LYS A 1 88 ? -1.520 11.269 8.276 1.00 85.31 88 LYS A N 1
ATOM 717 C CA . LYS A 1 88 ? -0.172 11.548 8.757 1.00 85.31 88 LYS A CA 1
ATOM 718 C C . LYS A 1 88 ? -0.254 12.130 10.161 1.00 85.31 88 LYS A C 1
ATOM 720 O O . LYS A 1 88 ? -0.821 13.203 10.343 1.00 85.31 88 LYS A O 1
ATOM 725 N N . GLY A 1 89 ? 0.333 11.440 11.128 1.00 80.38 89 GLY A N 1
ATOM 726 C CA . GLY A 1 89 ? 0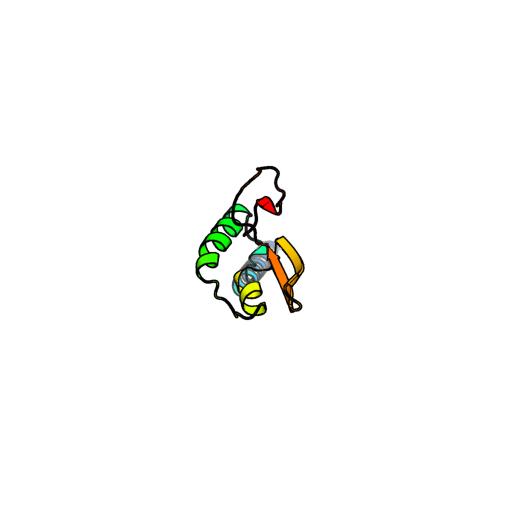.543 11.927 12.486 1.00 80.38 89 GLY A CA 1
ATOM 727 C C . GLY A 1 89 ? 1.940 12.522 12.643 1.00 80.38 89 GLY A C 1
ATOM 728 O O . GLY A 1 89 ? 2.083 13.667 13.078 1.00 80.38 89 GLY A O 1
ATOM 729 N N . LYS A 1 90 ? 2.981 11.778 12.247 1.00 77.69 90 LYS A N 1
ATOM 730 C CA . LYS A 1 90 ? 4.389 12.199 12.358 1.00 77.69 90 LYS A CA 1
ATOM 731 C C . LYS A 1 90 ? 5.115 12.088 11.020 1.00 77.69 90 LYS A C 1
ATOM 733 O O . LYS A 1 90 ? 4.755 11.320 10.138 1.00 77.69 90 LYS A O 1
ATOM 738 N N . SER A 1 91 ? 6.147 12.912 10.847 1.00 73.56 91 SER A N 1
ATOM 739 C CA . SER A 1 91 ? 6.991 12.919 9.644 1.00 73.56 91 SER A CA 1
ATOM 740 C C . SER A 1 91 ? 8.350 12.272 9.918 1.00 73.56 91 SER A C 1
ATOM 742 O O . SER A 1 91 ? 9.384 12.845 9.589 1.00 73.56 91 SER A O 1
ATOM 744 N N . ASP A 1 92 ? 8.348 11.111 10.572 1.00 76.12 92 ASP A N 1
ATOM 745 C CA . ASP A 1 92 ? 9.549 10.360 10.967 1.00 76.12 92 ASP A CA 1
ATOM 746 C C . ASP A 1 92 ? 9.781 9.095 10.115 1.00 76.12 92 ASP A C 1
ATOM 748 O O . ASP A 1 92 ? 10.691 8.313 10.393 1.00 76.12 92 ASP A O 1
ATOM 752 N N . GLY A 1 93 ? 8.973 8.908 9.066 1.00 70.69 93 GLY A N 1
ATOM 753 C CA . GLY A 1 93 ? 9.077 7.784 8.134 1.00 70.69 93 GLY A CA 1
ATOM 754 C C . GLY A 1 93 ? 8.619 6.446 8.716 1.00 70.69 93 GLY A C 1
ATOM 755 O O . GLY A 1 93 ? 8.858 5.410 8.099 1.00 70.69 93 GLY A O 1
ATOM 756 N N . LYS A 1 94 ? 7.980 6.440 9.891 1.00 83.06 94 LYS A N 1
ATOM 757 C CA . LYS A 1 94 ? 7.397 5.240 10.497 1.00 83.06 94 LYS A CA 1
ATOM 758 C C . LYS A 1 94 ? 5.879 5.364 10.510 1.00 83.06 94 LYS A C 1
ATOM 760 O O . LYS A 1 94 ? 5.347 6.453 10.680 1.00 83.06 94 LYS A O 1
ATOM 765 N N . THR A 1 95 ? 5.187 4.244 10.321 1.00 83.81 95 THR A N 1
ATOM 766 C CA . THR A 1 95 ? 3.735 4.178 10.520 1.00 83.81 95 THR A CA 1
ATOM 767 C C . THR A 1 95 ? 3.459 3.757 11.955 1.00 83.81 95 THR A C 1
ATOM 769 O O . THR A 1 95 ? 4.049 2.787 12.439 1.00 83.81 95 THR A O 1
ATOM 772 N N . THR A 1 96 ? 2.563 4.461 12.638 1.00 88.50 96 THR A N 1
ATOM 773 C CA . THR A 1 96 ? 2.067 4.073 13.966 1.00 88.50 96 THR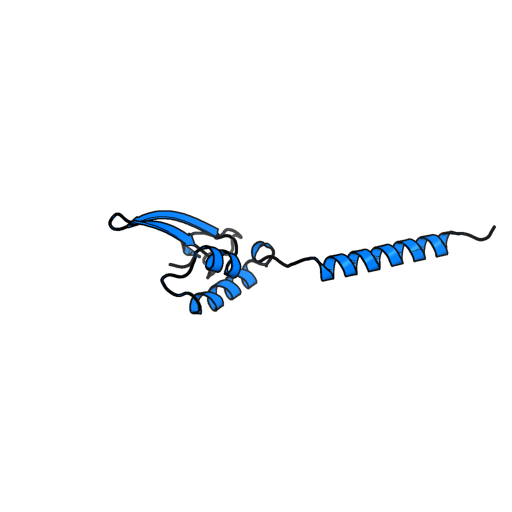 A CA 1
ATOM 774 C C . THR A 1 96 ? 0.567 3.766 13.931 1.00 88.50 96 THR A C 1
ATOM 776 O O . THR A 1 96 ? -0.140 4.124 12.991 1.00 88.50 96 THR A O 1
ATOM 779 N N . LYS A 1 97 ? 0.053 3.035 14.931 1.00 87.31 97 LYS A N 1
ATOM 780 C CA . LYS A 1 97 ? -1.368 2.630 14.956 1.00 87.31 97 LYS A CA 1
ATOM 781 C C . LYS A 1 97 ? -2.326 3.815 15.021 1.00 87.31 97 LYS A C 1
ATOM 783 O O . LYS A 1 97 ? -3.420 3.731 14.481 1.00 87.31 97 LYS A O 1
ATOM 788 N N . ASP A 1 98 ? -1.915 4.900 15.665 1.00 87.19 98 ASP A N 1
ATOM 789 C CA . ASP A 1 98 ? -2.669 6.149 15.720 1.00 87.19 98 ASP A CA 1
ATOM 790 C C . ASP A 1 98 ? -2.800 6.828 14.353 1.00 87.19 98 ASP A C 1
ATOM 792 O O . ASP A 1 98 ? -3.722 7.608 14.198 1.00 87.19 98 ASP A O 1
ATOM 796 N N . GLU A 1 99 ? -1.963 6.487 13.365 1.00 84.56 99 GLU A N 1
ATOM 797 C CA . GLU A 1 99 ? -2.042 6.973 11.975 1.00 84.56 99 GLU A CA 1
ATOM 798 C C . GLU A 1 99 ? -2.926 6.094 11.061 1.00 84.56 99 GLU A C 1
ATOM 800 O O . GLU A 1 99 ? -3.054 6.330 9.850 1.00 84.56 99 GLU A O 1
ATOM 805 N N . CYS A 1 100 ? -3.524 5.040 11.622 1.00 88.31 100 CYS A N 1
ATOM 806 C CA . CYS A 1 100 ? -4.333 4.069 10.892 1.00 88.31 100 CYS A CA 1
ATOM 807 C C . CYS A 1 100 ? -5.840 4.319 11.046 1.00 88.31 100 CYS A C 1
ATOM 809 O O . CYS A 1 100 ? -6.279 5.127 11.862 1.00 88.31 100 CYS A O 1
ATOM 811 N N . THR A 1 101 ? -6.639 3.615 10.236 1.00 78.44 101 THR A N 1
ATOM 812 C CA . THR A 1 101 ? -8.105 3.553 10.369 1.00 78.44 101 THR A CA 1
ATOM 813 C 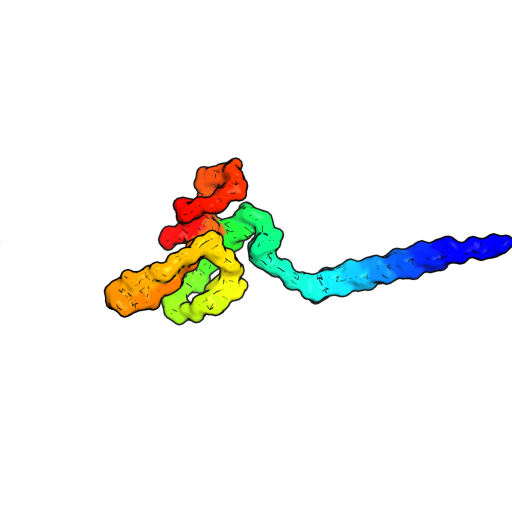C . THR A 1 101 ? -8.530 3.231 11.811 1.00 78.44 101 THR A C 1
ATOM 815 O O . THR A 1 101 ? -8.056 2.215 12.334 1.00 78.44 101 THR A O 1
ATOM 818 N N . PRO A 1 102 ? -9.407 4.042 12.433 1.00 62.12 102 PRO A N 1
ATOM 819 C CA . PRO A 1 102 ? -9.964 3.760 13.757 1.00 62.12 102 PRO A CA 1
ATOM 820 C C . PRO A 1 102 ? -11.008 2.633 13.753 1.00 62.12 102 PRO A C 1
ATOM 822 O O . PRO A 1 102 ? -11.668 2.423 12.709 1.00 62.12 102 PRO A O 1
#

pLDDT: mean 88.69, std 6.86, range [57.5, 98.06]